Protein AF-A0A4U0ZA35-F1 (afdb_monomer_lite)

Organism: NCBI:txid2565549

Foldseek 3Di:
DDDDDDDDDDDDPPPPPPPPPPQDKDWCQVVLVVQHCVQVVQQVLLVPLQAPPKGKGWPTWIWTDPDPFKIKIKTKMKIKRWHWAQADDDPNHGDDHIDIDIDMKIKIWIWMAGLVQQKTATAAIDIPRCPPCSCVCVRVSHRDIDRRGPSNVRD

Secondary structure (DSSP, 8-state):
------------------------EEE-HHHHHHHSSHHHHHHHHHTTTS-TT-EEEEEEEEEEESSSSEEEEEEEEEEEEEEEEPPPEETTEE-S--EEEEEEEEEEEEEEEETTTTEEEEEEEEEES-TT-SSGGGGGGTT-EEE-TTGGGT-

Sequence (155 aa):
MKLTKYCQHSLLALTLLTISFSSFSKNITRQVIEQTTFDEKIAQACSGKCGNRGHSRITSVSINAIDERYHEVIVKAYAKYHEYKSPPRVFGQPIGGGVAIKYTVDLEAIGVLDTHTCMLNVRSVNISGDKYNLARDAKNEEGKNHHWENCQNFI

Structure (mmCIF, N/CA/C/O backbone):
data_AF-A0A4U0ZA35-F1
#
_entry.id   AF-A0A4U0ZA35-F1
#
loop_
_atom_site.group_PDB
_atom_site.id
_atom_site.type_symbol
_atom_site.label_atom_id
_atom_site.label_alt_id
_atom_site.label_comp_id
_atom_site.label_asym_id
_atom_site.label_entity_id
_atom_site.label_seq_id
_atom_site.pdbx_PDB_ins_code
_atom_site.Cartn_x
_atom_site.Cartn_y
_atom_site.Cartn_z
_atom_site.occupancy
_atom_site.B_iso_or_equiv
_atom_site.auth_seq_id
_atom_site.auth_comp_id
_atom_site.auth_asym_id
_atom_site.auth_atom_id
_atom_site.pdbx_PDB_model_num
ATOM 1 N N . MET A 1 1 ? -77.099 13.265 38.187 1.00 37.56 1 MET A N 1
ATOM 2 C CA . MET A 1 1 ? -76.486 11.925 38.083 1.00 37.56 1 MET A CA 1
ATOM 3 C C . MET A 1 1 ? -75.085 12.094 37.500 1.00 37.56 1 MET A C 1
ATOM 5 O O . MET A 1 1 ? -75.004 12.614 36.403 1.00 37.56 1 MET A O 1
ATOM 9 N N . LYS A 1 2 ? -74.050 11.722 38.279 1.00 37.28 2 LYS A N 1
ATOM 10 C CA . LYS A 1 2 ? -72.654 11.344 37.920 1.00 37.28 2 LYS A CA 1
ATOM 11 C C . LYS A 1 2 ? -71.851 12.298 36.997 1.00 37.28 2 LYS A C 1
ATOM 13 O O . LYS A 1 2 ? -72.166 12.418 35.829 1.00 37.28 2 LYS A O 1
ATOM 18 N N . LEU A 1 3 ? -70.892 13.083 37.506 1.00 39.31 3 LEU A N 1
ATOM 19 C CA . LEU A 1 3 ? -69.522 12.758 37.989 1.00 39.31 3 LEU A CA 1
ATOM 20 C C . LEU A 1 3 ? -68.421 13.069 36.941 1.00 39.31 3 LEU A C 1
ATOM 22 O O . LEU A 1 3 ? -68.406 12.471 35.872 1.00 39.31 3 LEU A O 1
ATOM 26 N N . THR A 1 4 ? 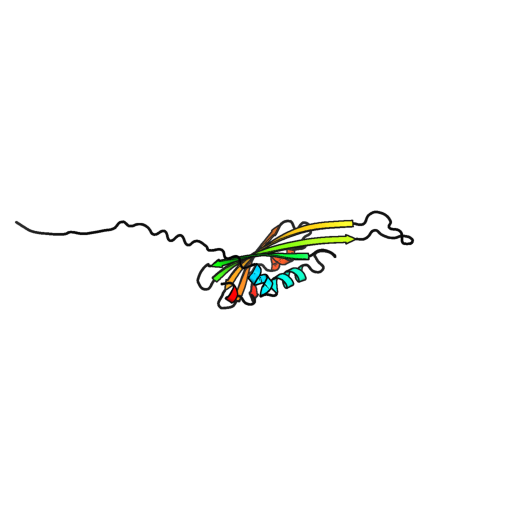-67.433 13.869 37.391 1.00 41.25 4 THR A N 1
ATOM 27 C CA . THR A 1 4 ? -65.964 13.795 37.125 1.00 41.25 4 THR A CA 1
ATOM 28 C C . THR A 1 4 ? -65.400 14.203 35.756 1.00 41.25 4 THR A C 1
ATOM 30 O O . THR A 1 4 ? -66.029 13.951 34.747 1.00 41.25 4 THR A O 1
ATOM 33 N N . LYS A 1 5 ? -64.169 14.720 35.587 1.00 42.09 5 LYS A N 1
ATOM 34 C CA . LYS A 1 5 ? -63.093 15.354 36.399 1.00 42.09 5 LYS A CA 1
ATOM 35 C C . LYS A 1 5 ? -61.869 15.435 35.442 1.00 42.09 5 LYS A C 1
ATOM 37 O O . LYS A 1 5 ? -61.572 14.402 34.860 1.00 42.09 5 LYS A O 1
ATOM 42 N N . TYR A 1 6 ? -61.107 16.546 35.455 1.00 47.22 6 TYR A N 1
ATOM 43 C CA . TYR A 1 6 ? -59.642 16.631 35.183 1.00 47.22 6 TYR A CA 1
ATOM 44 C C . TYR A 1 6 ? -59.209 16.318 33.724 1.00 47.22 6 TYR A C 1
ATOM 46 O O . TYR A 1 6 ? -59.932 15.665 32.997 1.00 47.22 6 TYR A O 1
ATOM 54 N N . CYS A 1 7 ? -58.085 16.748 33.147 1.00 40.59 7 CYS A N 1
ATOM 55 C CA . CYS A 1 7 ? -56.793 17.284 33.585 1.00 40.59 7 CYS A CA 1
ATOM 56 C C . CYS A 1 7 ? -56.217 18.011 32.339 1.00 40.59 7 CYS A C 1
ATOM 58 O O . CYS A 1 7 ? -56.352 17.503 31.232 1.00 40.59 7 CYS A O 1
ATOM 60 N N . GLN A 1 8 ? -55.761 19.263 32.397 1.00 46.62 8 GLN A N 1
ATOM 61 C CA . GLN A 1 8 ? -54.341 19.622 32.542 1.00 46.62 8 GLN A CA 1
ATOM 62 C C . GLN A 1 8 ? -53.326 18.684 31.856 1.00 46.62 8 GLN A C 1
ATOM 64 O O . GLN A 1 8 ? -53.251 17.509 32.199 1.00 46.62 8 GLN A O 1
ATOM 69 N N . HIS A 1 9 ? -52.445 19.313 31.058 1.00 38.12 9 HIS A N 1
ATOM 70 C CA . HIS A 1 9 ? -51.071 18.879 30.734 1.00 38.12 9 HIS A CA 1
ATOM 71 C C . HIS A 1 9 ? -50.989 17.766 29.677 1.00 38.12 9 HIS A C 1
ATOM 73 O O . HIS A 1 9 ? -51.836 16.896 29.612 1.00 38.12 9 HIS A O 1
ATOM 79 N N . SER A 1 10 ? -50.012 17.681 28.787 1.00 40.66 10 SER A N 1
ATOM 80 C CA . SER A 1 10 ? -48.773 18.406 28.532 1.00 40.66 10 SER A CA 1
ATOM 81 C C . SER A 1 10 ? -48.245 17.872 27.195 1.00 40.66 10 SER A C 1
ATOM 83 O O . SER A 1 10 ? -48.679 16.816 26.745 1.00 40.66 10 SER A O 1
ATOM 85 N N . LEU A 1 11 ? -47.304 18.607 26.602 1.00 47.62 11 LEU A N 1
ATOM 86 C CA . LEU A 1 11 ? -46.173 18.110 25.811 1.00 47.62 11 LEU A CA 1
ATOM 87 C C . LEU A 1 11 ? -46.324 16.742 25.124 1.00 47.62 11 LEU A C 1
ATOM 89 O O . LEU A 1 11 ? -46.289 15.714 25.787 1.00 47.62 11 LEU A O 1
ATOM 93 N N . LEU A 1 12 ? -46.201 16.729 23.798 1.00 45.91 12 LEU A N 1
ATOM 94 C CA . LEU A 1 12 ? -45.168 15.913 23.151 1.00 45.91 12 LEU A CA 1
ATOM 95 C C . LEU A 1 12 ? -44.984 16.406 21.716 1.00 45.91 12 LEU A C 1
ATOM 97 O O . LEU A 1 12 ? -45.453 15.825 20.742 1.00 45.91 12 LEU A O 1
ATOM 101 N N . ALA A 1 13 ? -44.268 17.528 21.611 1.00 47.00 13 ALA A N 1
ATOM 102 C CA . ALA A 1 13 ? -43.446 17.797 20.446 1.00 47.00 13 ALA A CA 1
ATOM 103 C C . ALA A 1 13 ? -42.413 16.664 20.370 1.00 47.00 13 ALA A C 1
ATOM 105 O O . ALA A 1 13 ? -41.365 16.710 21.008 1.00 47.00 13 ALA A O 1
ATOM 106 N N . LEU A 1 14 ? -42.759 15.599 19.649 1.00 47.53 14 LEU A N 1
ATOM 107 C CA . LEU A 1 14 ? -41.847 14.520 19.307 1.00 47.53 14 LEU A CA 1
ATOM 108 C C . LEU A 1 14 ? -40.946 15.028 18.174 1.00 47.53 14 LEU A C 1
ATOM 110 O O . LEU A 1 14 ? -41.058 14.617 17.023 1.00 47.53 14 LEU A O 1
ATOM 114 N N . THR A 1 15 ? -40.083 15.997 18.486 1.00 58.00 15 THR A N 1
ATOM 115 C CA . THR A 1 15 ? -38.924 16.293 17.649 1.00 58.00 15 THR A CA 1
ATOM 116 C C . THR A 1 15 ? -38.054 15.049 17.679 1.00 58.00 15 THR A C 1
ATOM 118 O O . THR A 1 15 ? -37.341 14.808 18.654 1.00 58.00 15 THR A O 1
ATOM 121 N N . LEU A 1 16 ? -38.168 14.233 16.628 1.00 49.00 16 LEU A N 1
ATOM 122 C CA . LEU A 1 16 ? -37.177 13.229 16.281 1.00 49.00 16 LEU A CA 1
ATOM 123 C C . LEU A 1 16 ? -35.817 13.934 16.256 1.00 49.00 16 LEU A C 1
ATOM 125 O O . LEU A 1 16 ? -35.481 14.632 15.302 1.00 49.00 16 LEU A O 1
ATOM 129 N N . LEU A 1 17 ? -35.044 13.759 17.325 1.00 51.06 17 LEU A N 1
ATOM 130 C CA . LEU A 1 17 ? -33.605 13.951 17.306 1.00 51.06 17 LEU A CA 1
ATOM 131 C C . LEU A 1 17 ? -33.053 12.871 16.378 1.00 51.06 17 LEU A C 1
ATOM 133 O O . LEU A 1 17 ? -32.699 11.776 16.807 1.00 51.06 17 LEU A O 1
ATOM 137 N N . THR A 1 18 ? -33.026 13.164 15.080 1.00 53.25 18 THR A N 1
ATOM 138 C CA . THR A 1 18 ? -32.161 12.458 14.145 1.00 53.25 18 THR A CA 1
ATOM 139 C C . THR A 1 18 ? -30.738 12.786 14.566 1.00 53.25 18 THR A C 1
ATOM 141 O O . THR A 1 18 ? -30.173 13.799 14.148 1.00 53.25 18 THR A O 1
ATOM 144 N N . ILE A 1 19 ? -30.183 11.962 15.458 1.00 55.38 19 ILE A N 1
ATOM 145 C CA . ILE A 1 19 ? -28.751 11.928 15.730 1.00 55.38 19 ILE A CA 1
ATOM 146 C C . ILE A 1 19 ? -28.127 11.519 14.401 1.00 55.38 19 ILE A C 1
ATOM 148 O O . ILE A 1 19 ? -28.077 10.346 14.040 1.00 55.38 19 ILE A O 1
ATOM 152 N N . SER A 1 20 ? -27.751 12.525 13.618 1.00 45.50 20 SER A N 1
ATOM 153 C CA . SER A 1 20 ? -26.879 12.336 12.477 1.00 45.50 20 SER A CA 1
ATOM 154 C C . SER A 1 20 ? -25.552 11.931 13.089 1.00 45.50 20 SER A C 1
ATOM 156 O O . SER A 1 20 ? -24.803 12.781 13.566 1.00 45.50 20 SER A O 1
ATOM 158 N N . PHE A 1 21 ? -25.308 10.625 13.176 1.00 50.94 21 PHE A N 1
ATOM 159 C CA . PHE A 1 21 ? -23.973 10.109 13.414 1.00 50.94 21 PHE A CA 1
ATOM 160 C C . PHE A 1 21 ? -23.157 10.522 12.199 1.00 50.94 21 PHE A C 1
ATOM 162 O O . PHE A 1 21 ? -23.130 9.843 11.175 1.00 50.94 21 PHE A O 1
ATOM 169 N N . SER A 1 22 ? -22.572 11.713 12.279 1.00 54.25 22 SER A N 1
ATOM 170 C CA . SER A 1 22 ? -21.527 12.147 11.377 1.00 54.25 22 SER A CA 1
ATOM 171 C C . SER A 1 22 ? -20.462 11.060 11.440 1.00 54.25 22 SER A C 1
ATOM 173 O O . SER A 1 22 ? -19.799 10.910 12.465 1.00 54.25 22 SER A O 1
ATOM 175 N N . SER A 1 23 ? -20.347 10.249 10.389 1.00 59.66 23 SER A N 1
ATOM 176 C CA . SER A 1 23 ? -19.216 9.341 10.235 1.00 59.66 23 SER A CA 1
ATOM 177 C C . SER A 1 23 ? -17.979 10.228 10.113 1.00 59.66 23 SER A C 1
ATOM 179 O O . SER A 1 23 ? -17.710 10.820 9.065 1.00 59.66 23 SER A O 1
ATOM 181 N N . PHE A 1 24 ? -17.309 10.458 11.241 1.00 74.19 24 PHE A N 1
ATOM 182 C CA . PHE A 1 24 ? -16.115 11.282 11.293 1.00 74.19 24 PHE A CA 1
ATOM 183 C C . PHE A 1 24 ? -14.962 10.460 10.728 1.00 74.19 24 PHE A C 1
ATOM 185 O O . PHE A 1 24 ? -14.365 9.640 11.420 1.00 74.19 24 PHE A O 1
ATOM 192 N N . SER A 1 25 ? -14.661 10.698 9.454 1.00 86.19 25 SER A N 1
ATOM 193 C CA . SER A 1 25 ? -13.451 10.188 8.818 1.00 86.19 25 SER A CA 1
ATOM 194 C C . SER A 1 25 ? -12.241 10.987 9.281 1.00 86.19 25 SER A C 1
ATOM 196 O O . SER A 1 25 ? -12.064 12.146 8.896 1.00 86.19 25 SER A O 1
ATOM 198 N N . LYS A 1 26 ? -11.372 10.360 10.072 1.00 93.44 26 LYS A N 1
ATOM 199 C CA . LYS A 1 26 ? -10.116 10.945 10.552 1.00 93.44 26 LYS A CA 1
ATOM 200 C C . LYS A 1 26 ? -8.986 10.582 9.593 1.00 93.44 26 LYS A C 1
ATOM 202 O O . LYS A 1 26 ? -8.726 9.411 9.333 1.00 93.44 26 LYS A O 1
ATOM 207 N N . ASN A 1 27 ? -8.292 11.584 9.057 1.00 95.75 27 ASN A N 1
ATOM 208 C CA . ASN A 1 27 ? -7.091 11.362 8.252 1.00 95.75 27 ASN A CA 1
ATOM 209 C C . ASN A 1 27 ? -5.884 11.150 9.178 1.00 95.75 27 ASN A C 1
ATOM 211 O O . ASN A 1 27 ? -5.487 12.065 9.897 1.00 95.75 27 ASN A O 1
ATOM 215 N N . ILE A 1 28 ? -5.293 9.958 9.121 1.00 95.00 28 ILE A N 1
ATOM 216 C CA . ILE A 1 28 ? -4.158 9.536 9.957 1.00 95.00 28 ILE A CA 1
ATOM 217 C C . ILE A 1 28 ? -2.880 9.318 9.137 1.00 95.00 28 ILE A C 1
ATOM 219 O O . ILE A 1 28 ? -1.893 8.802 9.650 1.00 95.00 28 ILE A O 1
ATOM 223 N N . THR A 1 29 ? -2.863 9.732 7.866 1.00 96.06 29 THR A N 1
ATOM 224 C CA . THR A 1 29 ? -1.763 9.471 6.915 1.00 96.06 29 THR A CA 1
ATOM 225 C C . THR A 1 29 ? -0.395 9.813 7.496 1.00 96.06 29 THR A C 1
ATOM 227 O O . THR A 1 29 ? 0.525 9.003 7.452 1.00 96.06 29 THR A O 1
ATOM 230 N N . ARG A 1 30 ? -0.266 11.013 8.075 1.00 95.12 30 ARG A N 1
ATOM 231 C CA . ARG A 1 30 ? 0.997 11.481 8.651 1.00 95.12 30 ARG A CA 1
ATOM 232 C C . ARG A 1 30 ? 1.430 10.626 9.840 1.00 95.12 30 ARG A C 1
ATOM 234 O O . ARG A 1 30 ? 2.590 10.249 9.912 1.00 95.12 30 ARG A O 1
ATOM 241 N N . GLN A 1 31 ? 0.493 10.291 10.726 1.00 94.69 31 GLN A N 1
ATOM 242 C CA . GLN A 1 31 ? 0.763 9.466 11.902 1.00 94.69 31 GLN A CA 1
ATOM 243 C C . GLN A 1 31 ? 1.213 8.063 11.487 1.00 94.69 31 GLN A C 1
ATOM 245 O O . GLN A 1 31 ? 2.188 7.558 12.025 1.00 94.69 31 GLN A O 1
ATOM 250 N N . VAL A 1 32 ? 0.567 7.466 10.483 1.00 94.25 32 VAL A N 1
ATOM 251 C CA . VAL A 1 32 ? 0.960 6.151 9.960 1.00 94.25 32 VAL A CA 1
ATOM 252 C C . VAL A 1 32 ? 2.362 6.194 9.350 1.00 94.25 32 VAL A C 1
ATOM 254 O O . VAL A 1 32 ? 3.164 5.313 9.638 1.00 94.25 32 VAL A O 1
ATOM 257 N N . ILE A 1 33 ? 2.693 7.221 8.560 1.00 93.88 33 ILE A N 1
ATOM 258 C CA . ILE A 1 33 ? 4.029 7.360 7.954 1.00 93.88 33 ILE A CA 1
ATOM 259 C C . ILE A 1 33 ? 5.114 7.591 9.017 1.00 93.88 33 ILE A C 1
ATOM 261 O O . ILE A 1 33 ? 6.202 7.044 8.904 1.00 93.88 33 ILE A O 1
ATOM 265 N N . GLU A 1 34 ? 4.843 8.412 10.034 1.00 94.00 34 GLU A N 1
ATOM 266 C CA . GLU A 1 34 ? 5.844 8.784 11.044 1.00 94.00 34 GLU A CA 1
ATOM 267 C C . GLU A 1 34 ? 5.995 7.742 12.162 1.00 94.00 34 GLU A C 1
ATOM 269 O O . GLU A 1 34 ? 7.045 7.678 12.795 1.00 94.00 34 GLU A O 1
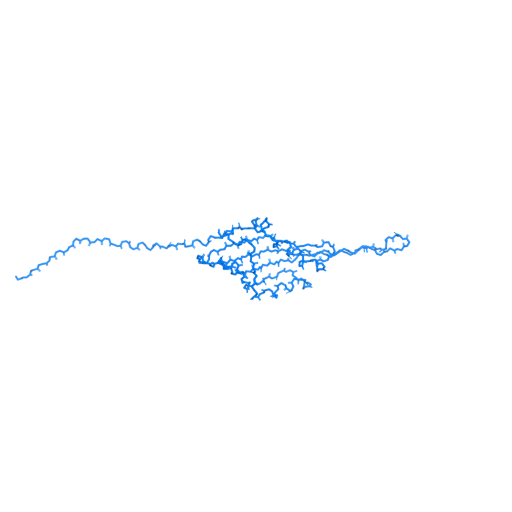ATOM 274 N N . GLN A 1 35 ? 4.955 6.950 12.437 1.00 93.81 35 GLN A N 1
ATOM 275 C CA . GLN A 1 35 ? 4.898 6.072 13.611 1.00 93.81 35 GLN A CA 1
ATOM 276 C C . GLN A 1 35 ? 4.826 4.584 13.261 1.00 93.81 35 GLN A C 1
ATOM 278 O O . GLN A 1 35 ? 4.695 3.769 14.168 1.00 93.81 35 GLN A O 1
ATOM 283 N N . THR A 1 36 ? 4.885 4.194 11.987 1.00 92.31 36 THR A N 1
ATOM 284 C CA . THR A 1 36 ? 4.858 2.777 11.586 1.00 92.31 36 THR A CA 1
ATOM 285 C C . THR A 1 36 ? 5.835 2.502 10.453 1.00 92.31 36 THR A C 1
ATOM 287 O O . THR A 1 36 ? 6.229 3.404 9.719 1.00 92.31 36 THR A O 1
ATOM 290 N N . THR A 1 37 ? 6.153 1.228 10.244 1.00 92.00 37 THR A N 1
ATOM 291 C CA . THR A 1 37 ? 6.942 0.757 9.092 1.00 92.00 37 THR A CA 1
ATOM 292 C C . THR A 1 37 ? 6.103 0.563 7.821 1.00 92.00 37 THR A C 1
ATOM 294 O O . THR A 1 37 ? 6.558 -0.037 6.846 1.00 92.00 37 THR A O 1
ATOM 297 N N . PHE A 1 38 ? 4.845 1.012 7.800 1.00 89.69 38 PHE A N 1
ATOM 298 C CA . PHE A 1 38 ? 3.904 0.641 6.743 1.00 89.69 38 PHE A CA 1
ATOM 299 C C . PHE A 1 38 ? 4.260 1.236 5.368 1.00 89.69 38 PHE A C 1
ATOM 301 O O . PHE A 1 38 ? 4.184 0.525 4.364 1.00 89.69 38 PHE A O 1
ATOM 308 N N . ASP A 1 39 ? 4.724 2.492 5.309 1.00 89.25 39 ASP A N 1
ATOM 309 C CA . ASP A 1 39 ? 5.185 3.114 4.050 1.00 89.25 39 ASP A CA 1
ATOM 310 C C . ASP A 1 39 ? 6.437 2.401 3.505 1.00 89.25 39 ASP A C 1
ATOM 312 O O . ASP A 1 39 ? 6.544 2.133 2.308 1.00 89.25 39 ASP A O 1
ATOM 316 N N . GLU A 1 40 ? 7.344 1.989 4.397 1.00 90.19 40 GLU A N 1
ATOM 317 C CA . GLU A 1 40 ? 8.549 1.229 4.047 1.00 90.19 40 GLU A CA 1
ATOM 318 C C . GLU A 1 40 ? 8.208 -0.169 3.522 1.00 90.19 40 GLU A C 1
ATOM 320 O O . GLU A 1 40 ? 8.762 -0.601 2.511 1.00 90.19 40 GLU A O 1
ATOM 325 N N . LYS A 1 41 ? 7.261 -0.872 4.156 1.00 89.94 41 LYS A N 1
ATOM 326 C CA . LYS A 1 41 ? 6.767 -2.181 3.694 1.00 89.94 41 LYS A CA 1
ATOM 327 C C . LYS A 1 41 ? 6.134 -2.083 2.304 1.00 89.94 41 LYS A C 1
ATOM 329 O O . LYS A 1 41 ? 6.382 -2.943 1.457 1.00 89.94 41 LYS A O 1
ATOM 334 N N . ILE A 1 42 ? 5.378 -1.016 2.035 1.00 89.12 42 ILE A N 1
ATOM 335 C CA . ILE A 1 42 ? 4.827 -0.740 0.699 1.00 89.12 42 ILE A CA 1
ATOM 336 C C . ILE A 1 42 ? 5.950 -0.489 -0.314 1.00 89.12 42 ILE A C 1
ATOM 338 O O . ILE A 1 42 ? 5.904 -1.052 -1.413 1.00 89.12 42 ILE A O 1
ATOM 342 N N . ALA A 1 43 ? 6.970 0.297 0.046 1.00 88.75 43 ALA A N 1
ATOM 343 C CA . ALA A 1 43 ? 8.148 0.535 -0.792 1.00 88.75 43 ALA A CA 1
ATOM 344 C C . ALA A 1 43 ? 8.912 -0.766 -1.105 1.00 88.75 43 ALA A C 1
ATOM 346 O O . ALA A 1 43 ? 9.281 -1.017 -2.255 1.00 88.75 43 ALA A O 1
ATOM 347 N N . GLN A 1 44 ? 9.093 -1.634 -0.109 1.00 87.44 44 GLN A N 1
ATOM 348 C CA . GLN A 1 44 ? 9.760 -2.929 -0.260 1.00 87.44 44 GLN A CA 1
ATOM 349 C C . GLN A 1 44 ? 8.986 -3.885 -1.172 1.00 87.44 44 GLN A C 1
ATOM 351 O O . GLN A 1 44 ? 9.600 -4.533 -2.018 1.00 87.44 44 GLN A O 1
ATOM 356 N N . ALA A 1 45 ? 7.654 -3.934 -1.074 1.00 83.94 45 ALA A N 1
ATOM 357 C CA . ALA A 1 45 ? 6.817 -4.772 -1.940 1.00 83.94 45 ALA A CA 1
ATOM 358 C C . ALA A 1 45 ? 6.924 -4.401 -3.435 1.00 83.94 45 ALA A C 1
ATOM 360 O O . ALA A 1 45 ? 6.683 -5.230 -4.313 1.00 83.94 45 ALA A O 1
ATOM 361 N N . CYS A 1 46 ? 7.309 -3.156 -3.721 1.00 83.44 46 CYS A N 1
ATOM 362 C CA . CYS A 1 46 ? 7.541 -2.622 -5.061 1.00 83.44 46 CYS A CA 1
ATOM 363 C C . CYS A 1 46 ? 8.979 -2.868 -5.561 1.00 83.44 46 CYS A C 1
ATOM 365 O O . CYS A 1 46 ? 9.227 -2.830 -6.771 1.00 83.44 46 CYS A O 1
ATOM 367 N N . SER A 1 47 ? 9.924 -3.185 -4.667 1.00 77.25 47 SER A N 1
ATOM 368 C CA . SER A 1 47 ? 11.316 -3.481 -5.022 1.00 77.25 47 SER A CA 1
ATOM 369 C C . SER A 1 47 ? 11.400 -4.660 -5.998 1.00 77.25 47 SER A C 1
ATOM 371 O O . SER A 1 47 ? 10.821 -5.722 -5.780 1.00 77.25 47 SER A O 1
ATOM 373 N N . GLY A 1 48 ? 12.075 -4.459 -7.133 1.00 75.06 48 GLY A N 1
ATOM 374 C CA . GLY A 1 48 ? 12.206 -5.452 -8.208 1.00 75.06 48 GLY A CA 1
ATOM 375 C C . GLY A 1 48 ? 10.986 -5.593 -9.131 1.00 75.06 48 GLY A C 1
ATOM 376 O O . GLY A 1 48 ? 11.156 -5.955 -10.293 1.00 75.06 48 GLY A O 1
ATOM 377 N N . LYS A 1 49 ? 9.775 -5.248 -8.677 1.00 82.56 49 LYS A N 1
ATOM 378 C CA . LYS A 1 49 ? 8.547 -5.285 -9.499 1.00 82.56 49 LYS A CA 1
ATOM 379 C C . LYS A 1 49 ? 8.274 -3.968 -10.220 1.00 82.56 49 LYS A C 1
ATOM 381 O O . LYS A 1 49 ? 7.764 -3.966 -11.334 1.00 82.56 49 LYS A O 1
ATOM 386 N N . CYS A 1 50 ? 8.668 -2.846 -9.627 1.00 87.44 50 CYS A N 1
ATOM 387 C CA . CYS A 1 50 ? 8.419 -1.512 -10.167 1.00 87.44 50 CYS A CA 1
ATOM 388 C C . CYS A 1 50 ? 9.467 -1.029 -11.192 1.00 87.44 50 CYS A C 1
ATOM 390 O O . CYS A 1 50 ? 9.453 0.130 -11.602 1.00 87.44 50 CYS A O 1
ATOM 392 N N . GLY A 1 51 ? 10.360 -1.909 -11.646 1.00 86.81 51 GLY A N 1
ATOM 393 C CA . GLY A 1 51 ? 11.478 -1.539 -12.515 1.00 86.81 51 GLY A CA 1
ATOM 394 C C . GLY A 1 51 ? 12.604 -0.838 -11.752 1.00 86.81 51 GLY A C 1
ATOM 395 O O . GLY A 1 51 ? 12.503 -0.558 -10.557 1.00 86.81 51 GLY A O 1
ATOM 396 N N . ASN A 1 52 ? 13.708 -0.568 -12.444 1.00 87.75 52 ASN A N 1
ATOM 397 C CA . ASN A 1 52 ? 14.946 -0.083 -11.817 1.00 87.75 52 ASN A CA 1
ATOM 398 C C . ASN A 1 52 ? 14.914 1.364 -11.290 1.00 87.75 52 ASN A C 1
ATOM 400 O O . ASN A 1 52 ? 15.845 1.791 -10.607 1.00 87.75 52 ASN A O 1
ATOM 404 N N . ARG A 1 53 ? 13.881 2.138 -11.624 1.00 89.75 53 ARG A N 1
ATOM 405 C CA . ARG A 1 53 ? 13.681 3.525 -11.172 1.00 89.75 53 ARG A CA 1
ATOM 406 C C . ARG A 1 53 ? 12.272 3.767 -10.633 1.00 89.75 53 ARG A C 1
ATOM 408 O O . ARG A 1 53 ? 11.863 4.924 -10.512 1.00 89.75 53 ARG A O 1
ATOM 415 N N . GLY A 1 54 ? 11.509 2.701 -10.415 1.00 90.31 54 GLY A N 1
ATOM 416 C CA . GLY A 1 54 ? 10.173 2.785 -9.848 1.00 90.31 54 GLY A CA 1
ATOM 417 C C . GLY A 1 54 ? 10.188 2.870 -8.331 1.00 90.31 54 GLY A C 1
ATOM 418 O O . GLY A 1 54 ? 11.209 2.645 -7.684 1.00 90.31 54 GLY A O 1
ATOM 419 N N . HIS A 1 55 ? 9.030 3.198 -7.772 1.00 92.25 55 HIS A N 1
ATOM 420 C CA . HIS A 1 55 ? 8.816 3.306 -6.332 1.00 92.25 55 HIS A CA 1
ATOM 421 C C . HIS A 1 55 ? 7.324 3.272 -6.013 1.00 92.25 55 HIS A C 1
ATOM 423 O O . HIS A 1 55 ? 6.489 3.542 -6.876 1.00 92.25 55 HIS A O 1
ATOM 429 N N . SER A 1 56 ? 6.978 2.996 -4.765 1.00 92.69 56 SER A N 1
ATOM 430 C CA . SER A 1 56 ? 5.606 3.058 -4.260 1.00 92.69 56 SER A CA 1
ATOM 431 C C . SER A 1 56 ? 5.546 3.919 -3.008 1.00 92.69 56 SER A C 1
ATOM 433 O O . SER A 1 56 ? 6.575 4.210 -2.395 1.00 92.69 56 SER A O 1
ATOM 435 N N . ARG A 1 57 ? 4.343 4.389 -2.675 1.00 94.12 57 ARG A N 1
ATOM 436 C CA . ARG A 1 57 ? 4.112 5.193 -1.475 1.00 94.12 57 ARG A CA 1
ATOM 437 C C . ARG A 1 57 ? 2.648 5.193 -1.069 1.00 94.12 57 ARG A C 1
ATOM 439 O O . ARG A 1 57 ? 1.772 5.181 -1.936 1.00 94.12 57 ARG A O 1
ATOM 446 N N . ILE A 1 58 ? 2.398 5.318 0.228 1.00 95.62 58 ILE A N 1
ATOM 447 C CA . ILE A 1 58 ? 1.091 5.690 0.768 1.00 95.62 58 ILE A CA 1
ATOM 448 C C . ILE A 1 58 ? 0.735 7.114 0.323 1.00 95.62 58 ILE A C 1
ATOM 450 O O . ILE A 1 58 ? 1.549 8.038 0.395 1.00 95.62 58 ILE A O 1
ATOM 454 N N . THR A 1 59 ? -0.502 7.306 -0.127 1.00 96.31 59 THR A N 1
ATOM 455 C CA . THR A 1 59 ? -1.069 8.625 -0.440 1.00 96.31 59 THR A CA 1
ATOM 456 C C . THR A 1 59 ? -2.035 9.095 0.627 1.00 96.31 59 THR A C 1
ATOM 458 O O . THR A 1 59 ? -2.032 10.277 0.969 1.00 96.31 59 THR A O 1
ATOM 461 N N . SER A 1 60 ? -2.843 8.188 1.171 1.00 97.38 60 SER A N 1
ATOM 462 C CA . SER A 1 60 ? -3.756 8.512 2.257 1.00 97.38 60 SER A CA 1
ATOM 463 C C . SER A 1 60 ? -4.036 7.309 3.135 1.00 97.38 60 SER A C 1
ATOM 465 O O . SER A 1 60 ? -4.190 6.199 2.635 1.00 97.38 60 SER A O 1
ATOM 467 N N . VAL A 1 61 ? -4.205 7.554 4.426 1.00 97.31 61 VAL A N 1
ATOM 468 C CA . VAL A 1 61 ? -4.844 6.622 5.349 1.00 97.31 61 VAL A CA 1
ATOM 469 C C . VAL A 1 61 ? -5.932 7.370 6.101 1.00 97.31 61 VAL A C 1
ATOM 471 O O . VAL A 1 61 ? -5.667 8.414 6.705 1.00 97.31 61 VAL A O 1
ATOM 474 N N . SER A 1 62 ? -7.150 6.846 6.056 1.00 96.88 62 SER A N 1
ATOM 475 C CA . SER A 1 62 ? -8.274 7.343 6.842 1.00 96.88 62 SER A CA 1
ATOM 476 C C . SER A 1 62 ? -8.861 6.241 7.701 1.00 96.88 62 SER A C 1
ATOM 478 O O . SER A 1 62 ? -8.862 5.076 7.307 1.00 96.88 62 SER A O 1
ATOM 480 N N . ILE A 1 63 ? -9.369 6.633 8.861 1.00 95.69 63 ILE A N 1
ATOM 481 C CA . ILE A 1 63 ? -10.018 5.749 9.814 1.00 95.69 63 ILE A CA 1
ATOM 482 C C . ILE A 1 63 ? -11.404 6.292 10.162 1.00 95.69 63 ILE A C 1
ATOM 484 O O . ILE A 1 63 ? -11.560 7.487 10.426 1.00 95.69 63 ILE A O 1
ATOM 488 N N . ASN A 1 64 ? -12.399 5.410 10.135 1.00 94.94 64 ASN A N 1
ATOM 489 C CA . ASN A 1 64 ? -13.793 5.703 10.445 1.00 94.94 64 ASN A CA 1
ATOM 490 C C . ASN A 1 64 ? -14.222 4.810 11.609 1.00 94.94 64 ASN A C 1
ATOM 492 O O . ASN A 1 64 ? -14.066 3.590 11.537 1.00 94.94 64 ASN A O 1
ATOM 496 N N . ALA A 1 65 ? -14.779 5.390 12.670 1.00 93.50 65 ALA A N 1
ATOM 497 C CA . ALA A 1 65 ? -15.348 4.594 13.753 1.00 93.50 65 ALA A CA 1
ATOM 498 C C . ALA A 1 65 ? -16.597 3.847 13.260 1.00 93.50 65 ALA A C 1
ATOM 500 O O . ALA A 1 65 ? -17.500 4.455 12.681 1.00 93.50 65 ALA A O 1
ATOM 501 N N . ILE A 1 66 ? -16.633 2.534 13.497 1.00 93.81 66 ILE A N 1
ATOM 502 C CA . ILE A 1 66 ? -17.844 1.715 13.357 1.00 93.81 66 ILE A CA 1
ATOM 503 C C . ILE A 1 66 ? -18.516 1.638 14.730 1.00 93.81 66 ILE A C 1
ATOM 505 O O . ILE A 1 66 ? -19.701 1.939 14.859 1.00 93.81 66 ILE A O 1
ATOM 509 N N . ASP A 1 67 ? -17.731 1.286 15.751 1.00 91.94 67 ASP A N 1
ATOM 510 C 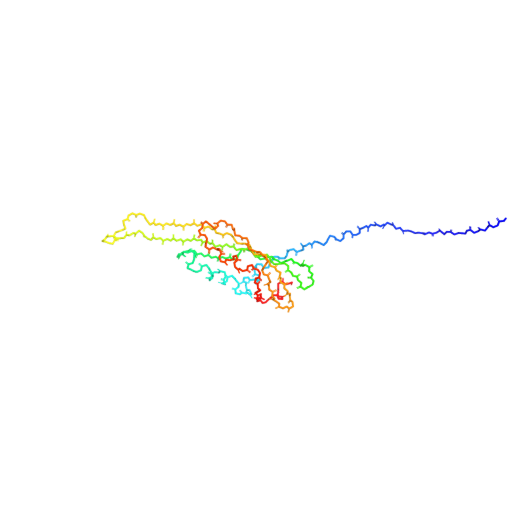CA . ASP A 1 67 ? -18.084 1.331 17.169 1.00 91.94 67 ASP A CA 1
ATOM 511 C C . ASP A 1 67 ? -16.830 1.603 18.030 1.00 91.94 67 ASP A C 1
ATOM 513 O O . ASP A 1 67 ? -15.785 1.996 17.513 1.00 91.94 67 ASP A O 1
ATOM 517 N N . GLU A 1 68 ? -16.927 1.426 19.351 1.00 89.75 68 GLU A N 1
ATOM 518 C CA . GLU A 1 68 ? -15.821 1.664 20.292 1.00 89.75 68 GLU A CA 1
ATOM 519 C C . GLU A 1 68 ? -14.588 0.777 20.033 1.00 89.75 68 GLU A C 1
ATOM 521 O O . GLU A 1 68 ? -13.455 1.178 20.306 1.00 89.75 68 GLU A O 1
ATOM 526 N N . ARG A 1 69 ? -14.789 -0.431 19.498 1.00 93.62 69 ARG A N 1
ATOM 527 C CA . ARG A 1 69 ? -13.738 -1.431 19.279 1.00 93.62 69 ARG A CA 1
ATOM 528 C C . ARG A 1 69 ? -13.300 -1.504 17.823 1.00 93.62 69 ARG A C 1
ATOM 530 O O . ARG A 1 69 ? -12.122 -1.725 17.549 1.00 93.62 69 ARG A O 1
ATOM 537 N N . TYR A 1 70 ? -14.224 -1.363 16.884 1.00 95.94 70 TYR A N 1
ATOM 538 C CA . TYR A 1 70 ? -13.969 -1.604 15.472 1.00 95.94 70 TYR A CA 1
ATOM 539 C C . TYR A 1 70 ? -13.963 -0.314 14.670 1.00 95.94 70 TYR A C 1
ATOM 541 O O . TYR A 1 70 ? -14.863 0.521 14.763 1.00 95.94 70 TYR A O 1
ATOM 549 N N . HIS A 1 71 ? -12.942 -0.188 13.832 1.00 95.94 71 HIS A N 1
ATOM 550 C CA . HIS A 1 71 ? -12.759 0.958 12.959 1.00 95.94 71 HIS A CA 1
ATOM 551 C C . HIS A 1 71 ? -12.525 0.486 11.532 1.00 95.94 71 HIS A C 1
ATOM 553 O O . HIS A 1 71 ? -11.728 -0.417 11.290 1.00 95.94 71 HIS A O 1
ATOM 559 N N . GLU A 1 72 ? -13.201 1.095 10.569 1.00 97.19 72 GLU A N 1
ATOM 560 C CA . GLU A 1 72 ? -12.868 0.908 9.164 1.00 97.19 72 GLU A CA 1
ATOM 561 C C . GLU A 1 72 ? -11.612 1.714 8.846 1.00 97.19 72 GLU A C 1
ATOM 563 O O . GLU A 1 72 ? -11.514 2.889 9.197 1.00 97.19 72 GLU A O 1
ATOM 568 N N . VAL A 1 73 ? -10.656 1.091 8.165 1.00 97.12 73 VAL A N 1
ATOM 569 C CA . VAL A 1 73 ? -9.437 1.747 7.706 1.00 97.12 73 VAL A CA 1
ATOM 570 C C . VAL A 1 73 ? -9.364 1.670 6.193 1.00 97.12 73 VAL A C 1
ATOM 572 O O . VAL A 1 73 ? -9.431 0.586 5.616 1.00 97.12 73 VAL A O 1
ATOM 575 N N . ILE A 1 74 ? -9.189 2.825 5.559 1.00 97.69 74 ILE A N 1
ATOM 576 C CA . ILE A 1 74 ? -9.021 2.953 4.115 1.00 97.69 74 ILE A CA 1
ATOM 577 C C . ILE A 1 74 ? -7.602 3.446 3.859 1.00 97.69 74 ILE A C 1
ATOM 579 O O . ILE A 1 74 ? -7.229 4.556 4.241 1.00 97.69 74 ILE A O 1
ATOM 583 N N . VAL A 1 75 ? -6.808 2.615 3.197 1.00 97.38 75 VAL A N 1
ATOM 584 C CA . VAL A 1 75 ? -5.440 2.914 2.781 1.00 97.38 75 VAL A CA 1
ATOM 585 C C . VAL A 1 75 ? -5.438 3.116 1.279 1.00 97.38 75 VAL A C 1
ATOM 587 O O . VAL A 1 75 ? -5.864 2.238 0.539 1.00 97.38 75 VAL A O 1
ATOM 590 N N . LYS A 1 76 ? -4.889 4.234 0.817 1.00 97.44 76 LYS A N 1
ATOM 591 C CA . LYS A 1 76 ? -4.577 4.458 -0.592 1.00 97.44 76 LYS A CA 1
ATOM 592 C C . LYS A 1 76 ? -3.076 4.579 -0.770 1.00 97.44 76 LYS A C 1
ATOM 594 O O . LYS A 1 76 ? -2.388 5.204 0.040 1.00 97.44 76 LYS A O 1
ATOM 599 N N . ALA A 1 77 ? -2.579 3.987 -1.840 1.00 96.12 77 ALA A N 1
ATOM 600 C CA . ALA A 1 77 ? -1.182 4.020 -2.225 1.00 96.12 77 ALA A CA 1
ATOM 601 C C . ALA A 1 77 ? -1.066 4.062 -3.749 1.00 96.12 77 ALA A C 1
ATOM 603 O O . ALA A 1 77 ? -2.019 3.766 -4.468 1.00 96.12 77 ALA A O 1
ATOM 604 N N . TYR A 1 78 ? 0.117 4.402 -4.245 1.00 94.00 78 TYR A N 1
ATOM 605 C CA . TYR A 1 78 ? 0.457 4.192 -5.647 1.00 94.00 78 TYR A CA 1
ATOM 606 C C . TYR A 1 78 ? 1.740 3.378 -5.768 1.00 94.00 78 TYR A C 1
ATOM 608 O O . TYR A 1 78 ? 2.613 3.435 -4.900 1.00 94.00 78 TYR A O 1
ATOM 616 N N . ALA A 1 79 ? 1.885 2.690 -6.894 1.00 92.50 79 ALA A N 1
ATOM 617 C CA . ALA A 1 79 ? 3.133 2.117 -7.367 1.00 92.50 79 ALA A CA 1
ATOM 618 C C . ALA A 1 79 ? 3.457 2.702 -8.746 1.00 92.50 79 ALA A C 1
ATOM 620 O O . ALA A 1 79 ? 2.711 2.537 -9.709 1.00 92.50 79 ALA A O 1
ATOM 621 N N . LYS A 1 80 ? 4.573 3.421 -8.849 1.00 91.94 80 LYS A N 1
ATOM 622 C CA . LYS A 1 80 ? 5.113 3.924 -10.111 1.00 91.94 80 LYS A CA 1
ATOM 623 C C . LYS A 1 80 ? 6.076 2.898 -10.666 1.00 91.94 80 LYS A C 1
ATOM 625 O O . LYS A 1 80 ? 7.147 2.687 -10.101 1.00 91.94 80 LYS A O 1
ATOM 630 N N . TYR A 1 81 ? 5.719 2.314 -11.802 1.00 90.56 81 TYR A N 1
ATOM 631 C CA . TYR A 1 81 ? 6.670 1.561 -12.595 1.00 90.56 81 TYR A CA 1
ATOM 632 C C . TYR A 1 81 ? 7.516 2.512 -13.425 1.00 90.56 81 TYR A C 1
ATOM 634 O O . TYR A 1 81 ? 6.994 3.371 -14.146 1.00 90.56 81 TYR A O 1
ATOM 642 N N . HIS A 1 82 ? 8.825 2.329 -13.361 1.00 90.81 82 HIS A N 1
ATOM 643 C CA . HIS A 1 82 ? 9.753 3.025 -14.225 1.00 90.81 82 HIS A CA 1
ATOM 644 C C . HIS A 1 82 ? 10.944 2.123 -14.514 1.00 90.81 82 HIS A C 1
ATOM 646 O O . HIS A 1 82 ? 11.813 1.914 -13.670 1.00 90.81 82 HIS A O 1
ATOM 652 N N . GLU A 1 83 ? 10.978 1.622 -15.742 1.00 89.44 83 GLU A N 1
ATOM 653 C CA . GLU A 1 83 ? 12.094 0.847 -16.263 1.00 89.44 83 GLU A CA 1
ATOM 654 C C . GLU A 1 83 ? 12.831 1.684 -17.296 1.00 89.44 83 GLU A C 1
ATOM 656 O O . GLU A 1 83 ? 12.236 2.180 -18.259 1.00 89.44 83 GLU A O 1
ATOM 661 N N . TYR A 1 84 ? 14.133 1.835 -17.086 1.00 89.31 84 TYR A N 1
ATOM 662 C CA . TYR A 1 84 ? 15.025 2.496 -18.021 1.00 89.31 84 TYR A CA 1
ATOM 663 C C . TYR A 1 84 ? 16.120 1.537 -18.476 1.00 89.31 84 TYR A C 1
ATOM 665 O O . TYR A 1 84 ? 16.936 1.085 -17.671 1.00 89.31 84 TYR A O 1
ATOM 673 N N . LYS A 1 85 ? 16.178 1.284 -19.784 1.00 89.62 85 LYS A N 1
ATOM 674 C CA . LYS A 1 85 ? 17.252 0.528 -20.428 1.00 89.62 85 LYS A CA 1
ATOM 675 C C . LYS A 1 85 ? 18.094 1.477 -21.265 1.00 89.62 85 LYS A C 1
ATOM 677 O O . LYS A 1 85 ? 17.599 2.071 -22.223 1.00 89.62 85 LYS A O 1
ATOM 682 N N . SER A 1 86 ? 19.363 1.618 -20.887 1.00 88.44 86 SER A N 1
ATOM 683 C CA . SER A 1 86 ? 20.341 2.379 -21.664 1.00 88.44 86 SER A CA 1
ATOM 684 C C . SER A 1 86 ? 20.449 1.822 -23.087 1.00 88.44 86 SER A C 1
ATOM 686 O O . SER A 1 86 ? 20.316 0.608 -23.266 1.00 88.44 86 SER A O 1
ATOM 688 N N . PRO A 1 87 ? 20.716 2.673 -24.093 1.00 90.56 87 PRO A N 1
ATOM 689 C CA . PRO A 1 87 ? 20.960 2.193 -25.445 1.00 90.56 87 PRO A CA 1
ATOM 690 C C . PRO A 1 87 ? 22.165 1.237 -25.460 1.00 90.56 87 PRO A C 1
ATOM 692 O O . PRO A 1 87 ? 23.129 1.463 -24.710 1.00 90.56 87 PRO A O 1
ATOM 695 N N . PRO A 1 88 ? 22.136 0.179 -26.292 1.00 87.81 88 PRO A N 1
ATOM 696 C CA . PRO A 1 88 ? 23.293 -0.684 -26.492 1.00 87.81 88 PRO A CA 1
ATOM 697 C C . PRO A 1 88 ? 24.478 0.147 -26.985 1.00 87.81 88 PRO A C 1
ATOM 699 O O . PRO A 1 88 ? 24.299 1.175 -27.636 1.00 87.81 88 PRO A O 1
ATOM 702 N N . ARG A 1 89 ? 25.700 -0.278 -26.662 1.00 93.19 89 ARG A N 1
ATOM 703 C CA . ARG A 1 89 ? 26.918 0.440 -27.053 1.00 93.19 89 ARG A CA 1
ATOM 704 C C . ARG A 1 89 ? 27.789 -0.416 -27.961 1.00 93.19 89 ARG A C 1
ATOM 706 O O . ARG A 1 89 ? 27.985 -1.593 -27.677 1.00 93.19 89 ARG A O 1
ATOM 713 N N . VAL A 1 90 ? 28.362 0.195 -28.994 1.00 90.44 90 VAL A N 1
ATOM 714 C CA . VAL A 1 90 ? 29.386 -0.400 -29.867 1.00 90.44 90 VAL A CA 1
ATOM 715 C C . VAL A 1 90 ? 30.559 0.571 -29.934 1.00 90.44 90 VAL A C 1
ATOM 717 O O . VAL A 1 90 ? 30.366 1.762 -30.159 1.00 90.44 90 VAL A O 1
ATOM 720 N N . PHE A 1 91 ? 31.766 0.083 -29.635 1.00 93.06 91 PHE A N 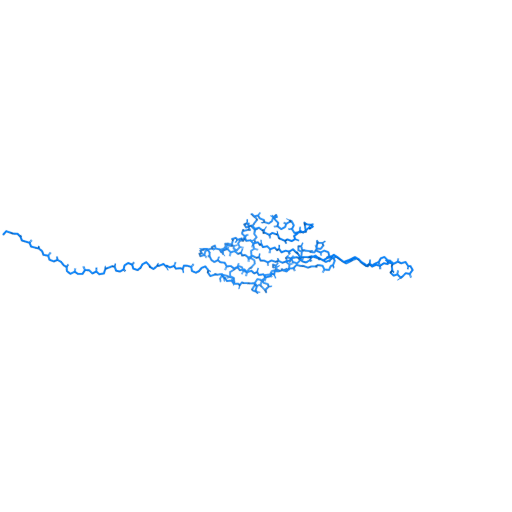1
ATOM 721 C CA . PHE A 1 91 ? 32.969 0.915 -29.452 1.00 93.06 91 PHE A CA 1
ATOM 722 C C . PHE A 1 91 ? 32.763 2.100 -28.486 1.00 93.06 91 PHE A C 1
ATOM 724 O O . PHE A 1 91 ? 33.283 3.193 -28.684 1.00 93.06 91 PHE A O 1
ATOM 731 N N . GLY A 1 92 ? 31.957 1.899 -27.438 1.00 88.94 92 GLY A N 1
ATOM 732 C CA . GLY A 1 92 ? 31.636 2.934 -26.451 1.00 88.94 92 GLY A CA 1
ATOM 733 C C . GLY A 1 92 ? 30.583 3.957 -26.896 1.00 88.94 92 GLY A C 1
ATOM 734 O O . GLY A 1 92 ? 30.088 4.698 -26.047 1.00 88.94 92 GLY A O 1
ATOM 735 N N . GLN A 1 93 ? 30.174 3.964 -28.168 1.00 88.81 93 GLN A N 1
ATOM 736 C CA . GLN A 1 93 ? 29.128 4.849 -28.678 1.00 88.81 93 GLN A CA 1
ATOM 737 C C . GLN A 1 93 ? 27.742 4.199 -28.552 1.00 88.81 93 GLN A C 1
ATOM 739 O O . GLN A 1 93 ? 27.605 3.009 -28.847 1.00 88.81 93 GLN A O 1
ATOM 744 N N . PRO A 1 94 ? 26.707 4.934 -28.103 1.00 89.25 94 PRO A N 1
ATOM 745 C CA . PRO A 1 94 ? 25.346 4.413 -28.052 1.00 89.25 94 PRO A CA 1
ATOM 746 C C . PRO A 1 94 ? 24.796 4.195 -29.467 1.00 89.25 94 PRO A C 1
ATOM 748 O O . PRO A 1 94 ? 24.859 5.089 -30.308 1.00 89.25 94 PRO A O 1
ATOM 751 N N . ILE A 1 95 ? 24.218 3.024 -29.716 1.00 87.94 95 ILE A N 1
ATOM 752 C CA . ILE A 1 95 ? 23.452 2.729 -30.924 1.00 87.94 95 ILE A CA 1
ATOM 753 C C . ILE A 1 95 ? 21.964 2.846 -30.589 1.00 87.94 95 ILE A C 1
ATOM 755 O O . ILE A 1 95 ? 21.429 2.068 -29.799 1.00 87.94 95 ILE A O 1
ATOM 759 N N . GLY A 1 96 ? 21.294 3.812 -31.219 1.00 81.31 96 GLY A N 1
ATOM 760 C CA . GLY A 1 96 ? 19.860 4.053 -31.058 1.00 81.31 96 GLY A CA 1
ATOM 761 C C . GLY A 1 96 ? 19.478 4.780 -29.764 1.00 81.31 96 GLY A C 1
ATOM 762 O O . GLY A 1 96 ? 20.316 5.318 -29.039 1.00 81.31 96 GLY A O 1
ATOM 763 N N . GLY A 1 97 ? 18.172 4.818 -29.496 1.00 76.69 97 GLY A N 1
ATOM 764 C CA . GLY A 1 97 ? 17.600 5.357 -28.264 1.00 76.69 97 GLY A CA 1
ATOM 765 C C . GLY A 1 97 ? 17.421 4.265 -27.213 1.00 76.69 97 GLY A C 1
ATOM 766 O O . GLY A 1 97 ? 17.086 3.128 -27.540 1.00 76.69 97 GLY A O 1
ATOM 767 N N . GLY A 1 98 ? 17.642 4.599 -25.941 1.00 83.56 98 GLY A N 1
ATOM 768 C CA . GLY A 1 98 ? 17.248 3.722 -24.837 1.00 83.56 98 GLY A CA 1
ATOM 769 C C . GLY A 1 98 ? 15.730 3.511 -24.792 1.00 83.56 98 GLY A C 1
ATOM 770 O O . GLY A 1 98 ? 14.967 4.220 -25.448 1.00 83.56 98 GLY A O 1
ATOM 771 N N . VAL A 1 99 ? 15.279 2.560 -23.977 1.00 84.06 99 VAL A N 1
ATOM 772 C CA . VAL A 1 99 ? 13.848 2.307 -23.752 1.00 84.06 99 VAL A CA 1
ATOM 773 C C . VAL A 1 99 ? 13.470 2.803 -22.364 1.00 84.06 99 VAL A C 1
ATOM 775 O O . VAL A 1 99 ? 14.114 2.439 -21.380 1.00 84.06 99 VAL A O 1
ATOM 778 N N . ALA A 1 100 ? 12.419 3.621 -22.283 1.00 87.12 100 ALA A N 1
ATOM 779 C CA . ALA A 1 100 ? 11.834 4.069 -21.025 1.00 87.12 100 ALA A CA 1
ATOM 780 C C . ALA A 1 100 ? 10.347 3.707 -20.987 1.00 87.12 100 ALA A C 1
ATOM 782 O O . ALA A 1 100 ? 9.571 4.177 -21.818 1.00 87.12 100 ALA A O 1
ATOM 783 N N . ILE A 1 101 ? 9.948 2.893 -20.013 1.00 86.44 101 ILE A N 1
ATOM 784 C CA . ILE A 1 101 ? 8.547 2.529 -19.782 1.00 86.44 101 ILE A CA 1
ATOM 785 C C . ILE A 1 101 ? 8.131 3.131 -18.447 1.00 86.44 101 ILE A C 1
ATOM 787 O O . ILE A 1 101 ? 8.800 2.910 -17.438 1.00 86.44 101 ILE A O 1
ATOM 791 N N . LYS A 1 102 ? 7.040 3.901 -18.449 1.00 91.12 102 LYS A N 1
ATOM 792 C CA . LYS A 1 102 ? 6.505 4.583 -17.266 1.00 91.12 102 LYS A CA 1
ATOM 793 C C . LYS A 1 102 ? 4.999 4.395 -17.180 1.00 91.12 102 LYS A C 1
ATOM 795 O O . LYS A 1 102 ? 4.307 4.628 -18.168 1.00 91.12 102 LYS A O 1
ATOM 800 N N . TYR A 1 103 ? 4.506 4.020 -16.008 1.00 90.38 103 TYR A N 1
ATOM 801 C CA . TYR A 1 103 ? 3.083 4.065 -15.673 1.00 90.38 103 TYR A CA 1
ATOM 802 C C . TYR A 1 103 ? 2.897 4.018 -14.155 1.00 90.38 103 TYR A C 1
ATOM 804 O O . TYR A 1 103 ? 3.828 3.704 -13.412 1.00 90.38 103 TYR A O 1
ATOM 812 N N . THR A 1 104 ? 1.688 4.339 -13.711 1.00 93.12 104 THR A N 1
ATOM 813 C CA . THR A 1 104 ? 1.301 4.334 -12.301 1.00 93.12 104 THR A CA 1
ATOM 814 C C . THR A 1 104 ? 0.158 3.351 -12.114 1.00 93.12 104 THR A C 1
ATOM 816 O O . THR A 1 104 ? -0.746 3.290 -12.946 1.00 93.12 104 THR A O 1
ATOM 819 N N . VAL A 1 105 ? 0.221 2.597 -11.026 1.00 93.44 105 VAL A N 1
ATOM 820 C CA . VAL A 1 105 ? -0.856 1.757 -10.516 1.00 93.44 105 VAL A CA 1
ATOM 821 C C . VAL A 1 105 ? -1.341 2.382 -9.223 1.00 93.44 105 VAL A C 1
ATOM 823 O O . VAL A 1 105 ? -0.521 2.684 -8.355 1.00 93.44 105 VAL A O 1
ATOM 826 N N . ASP A 1 106 ? -2.648 2.551 -9.091 1.00 95.19 106 ASP A N 1
ATOM 827 C CA . ASP A 1 106 ? -3.261 3.020 -7.854 1.00 95.19 106 ASP A CA 1
ATOM 828 C C . ASP A 1 106 ? -3.856 1.834 -7.095 1.00 95.19 106 ASP A C 1
ATOM 830 O O . ASP A 1 106 ? -4.413 0.900 -7.683 1.00 95.19 106 ASP A O 1
ATOM 834 N N . LEU A 1 107 ? -3.694 1.874 -5.777 1.00 95.44 107 LEU A N 1
ATOM 835 C CA . LEU A 1 107 ? -4.094 0.836 -4.841 1.00 95.44 107 LEU A CA 1
ATOM 836 C C . LEU A 1 107 ? -4.983 1.449 -3.771 1.00 95.44 107 LEU A C 1
ATOM 838 O O . LEU A 1 107 ? -4.641 2.479 -3.192 1.00 95.44 107 LEU A O 1
ATOM 842 N N . GLU A 1 108 ? -6.088 0.783 -3.471 1.00 97.62 108 GLU A N 1
ATOM 843 C CA . GLU A 1 108 ? -6.954 1.122 -2.350 1.00 97.62 108 GLU A CA 1
ATOM 844 C C . GLU A 1 108 ? -7.286 -0.148 -1.572 1.00 97.62 108 GLU A C 1
ATOM 846 O O . GLU A 1 108 ? -7.914 -1.052 -2.106 1.00 97.62 108 GLU A O 1
ATOM 851 N N . ALA A 1 109 ? -6.868 -0.229 -0.315 1.00 97.56 109 ALA A N 1
ATOM 852 C CA . ALA A 1 109 ? -7.233 -1.309 0.586 1.00 97.56 109 ALA A CA 1
ATOM 853 C C . ALA A 1 109 ? -8.226 -0.794 1.629 1.00 97.56 109 ALA A C 1
ATOM 855 O O . ALA A 1 109 ? -8.003 0.249 2.241 1.00 97.56 109 ALA A O 1
ATOM 856 N N . ILE A 1 110 ? -9.300 -1.545 1.846 1.00 98.12 110 ILE A N 1
ATOM 857 C CA . ILE A 1 110 ? -10.283 -1.300 2.902 1.00 98.12 110 ILE A CA 1
ATOM 858 C C . ILE A 1 110 ? -10.188 -2.463 3.879 1.00 98.12 110 ILE A C 1
ATOM 860 O O . ILE A 1 110 ? -10.179 -3.626 3.469 1.00 98.12 110 ILE A O 1
ATOM 864 N N . GLY A 1 111 ? -10.110 -2.162 5.169 1.00 97.75 111 GLY A N 1
ATOM 865 C CA . GLY A 1 111 ? -10.042 -3.156 6.227 1.00 97.75 111 GLY A CA 1
ATOM 866 C C . GLY A 1 111 ? -10.785 -2.733 7.484 1.00 97.75 111 GLY A C 1
ATOM 867 O O . GLY A 1 111 ? -11.245 -1.603 7.599 1.00 97.75 111 GLY A O 1
ATOM 868 N N . VAL A 1 112 ? -10.898 -3.658 8.432 1.00 97.75 112 VAL A N 1
ATOM 869 C CA . VAL A 1 112 ? -11.463 -3.408 9.762 1.00 97.75 112 VAL A CA 1
ATOM 870 C C . VAL A 1 112 ? -10.376 -3.640 10.799 1.00 97.75 112 VAL A C 1
ATOM 872 O O . VAL A 1 112 ? -9.817 -4.733 10.873 1.00 97.75 112 VAL A O 1
ATOM 875 N N . LEU A 1 113 ? -10.074 -2.608 11.575 1.00 97.19 113 LEU A N 1
ATOM 876 C CA . LEU A 1 113 ? -9.128 -2.612 12.678 1.00 97.19 113 LEU A CA 1
ATOM 877 C C . LEU A 1 113 ? -9.872 -2.869 13.990 1.00 97.19 113 LEU A C 1
ATOM 879 O O . LEU A 1 113 ? -10.788 -2.129 14.343 1.00 97.19 113 LEU A O 1
ATOM 883 N N . ASP A 1 114 ? -9.453 -3.901 14.714 1.00 96.88 114 ASP A N 1
ATOM 884 C CA . ASP A 1 114 ? -9.829 -4.129 16.109 1.00 96.88 114 ASP A CA 1
ATOM 885 C C . ASP A 1 114 ? -8.841 -3.390 17.015 1.00 96.88 114 ASP A C 1
ATOM 887 O O . ASP A 1 114 ? -7.664 -3.756 17.087 1.00 96.88 114 ASP A O 1
ATOM 891 N N . THR A 1 115 ? -9.306 -2.353 17.708 1.00 94.19 115 THR A N 1
ATOM 892 C CA . THR A 1 115 ? -8.455 -1.517 18.562 1.00 94.19 115 THR A CA 1
ATOM 893 C C . THR A 1 115 ? -7.904 -2.290 19.744 1.00 94.19 115 THR A C 1
ATOM 895 O O . THR A 1 115 ? -6.789 -2.023 20.160 1.00 94.19 115 THR A O 1
ATOM 898 N N . HIS A 1 116 ? -8.599 -3.301 20.265 1.00 94.38 116 HIS A N 1
ATOM 899 C CA . HIS A 1 116 ? -8.114 -4.046 21.428 1.00 94.38 116 HIS A CA 1
ATOM 900 C C . HIS A 1 116 ? -6.939 -4.962 21.076 1.00 94.38 116 HIS A C 1
ATOM 902 O O . HIS A 1 116 ? -6.025 -5.139 21.879 1.00 94.38 116 HIS A O 1
ATOM 908 N N . THR A 1 117 ? -6.964 -5.558 19.882 1.00 96.44 117 THR A N 1
ATOM 909 C CA . THR A 1 117 ? -5.936 -6.514 19.436 1.00 96.44 117 THR A CA 1
ATOM 910 C C . THR A 1 117 ? -4.919 -5.904 18.469 1.00 96.44 117 THR A C 1
ATOM 912 O O . THR A 1 117 ? -3.912 -6.538 18.154 1.00 96.44 117 THR A O 1
ATOM 915 N N . CYS A 1 118 ? -5.168 -4.683 17.989 1.00 96.00 118 CYS A N 1
ATOM 916 C CA . CYS A 1 118 ? -4.456 -4.050 16.880 1.00 96.00 118 CYS A CA 1
ATOM 917 C C . CYS A 1 118 ? -4.388 -4.928 15.620 1.00 96.00 118 CYS A C 1
ATOM 919 O O . CYS A 1 118 ? -3.422 -4.854 14.860 1.00 96.00 118 CYS A O 1
ATOM 921 N N . MET A 1 119 ? -5.392 -5.776 15.388 1.00 97.75 119 MET A N 1
ATOM 922 C CA . MET A 1 119 ? -5.460 -6.610 14.191 1.00 97.75 119 MET A CA 1
ATOM 923 C C . MET A 1 119 ? -6.325 -5.933 13.132 1.00 97.75 119 MET A C 1
ATOM 925 O O . MET A 1 119 ? -7.509 -5.681 13.348 1.00 97.75 119 MET A O 1
ATOM 929 N N . LEU A 1 120 ? -5.730 -5.660 11.974 1.00 97.19 120 LEU A N 1
ATOM 930 C CA . LEU A 1 120 ? -6.417 -5.216 10.770 1.00 97.19 120 LEU A CA 1
ATOM 931 C C . LEU A 1 120 ? -6.775 -6.423 9.910 1.00 97.19 120 LEU A C 1
ATOM 933 O O . LEU A 1 120 ? -5.883 -7.086 9.379 1.00 97.19 120 LEU A O 1
ATOM 937 N N . ASN A 1 121 ? -8.067 -6.661 9.712 1.00 98.06 121 ASN A N 1
ATOM 938 C CA . ASN A 1 121 ? -8.552 -7.574 8.687 1.00 98.06 121 ASN A CA 1
ATOM 939 C C . ASN A 1 121 ? -8.764 -6.818 7.374 1.00 98.06 121 ASN A C 1
ATOM 941 O O . ASN A 1 121 ? -9.608 -5.923 7.310 1.00 98.06 121 ASN A O 1
ATOM 945 N N . VAL A 1 122 ? -8.034 -7.176 6.323 1.00 97.88 122 VAL A N 1
ATOM 946 C CA . VAL A 1 122 ? -8.208 -6.570 4.998 1.00 97.88 122 VAL A CA 1
ATOM 947 C C . VAL A 1 122 ? -9.458 -7.162 4.351 1.00 97.88 122 VAL A C 1
ATOM 949 O O . VAL A 1 122 ? -9.553 -8.369 4.151 1.00 97.88 122 VAL A O 1
ATOM 952 N N . ARG A 1 123 ? -10.439 -6.322 4.023 1.00 98.12 123 ARG A N 1
ATOM 953 C CA . ARG A 1 123 ? -11.721 -6.739 3.436 1.00 98.12 123 ARG A CA 1
ATOM 954 C C . ARG A 1 123 ? -11.688 -6.748 1.918 1.00 98.12 123 ARG A C 1
ATOM 956 O O . ARG A 1 123 ? -12.218 -7.668 1.307 1.00 98.12 123 ARG A O 1
ATOM 963 N N . SER A 1 124 ? -11.069 -5.737 1.323 1.00 98.12 124 SER A N 1
ATOM 964 C CA . SER A 1 124 ? -10.987 -5.596 -0.128 1.00 98.12 124 SER A CA 1
ATOM 965 C C . SER A 1 124 ? -9.767 -4.786 -0.530 1.00 98.12 124 SER A C 1
ATOM 967 O O . SER A 1 124 ? -9.381 -3.858 0.180 1.00 98.12 124 SER A O 1
ATOM 969 N N . VAL A 1 125 ? -9.206 -5.087 -1.696 1.00 97.25 125 VAL A N 1
ATOM 970 C CA . VAL A 1 125 ? -8.087 -4.359 -2.296 1.00 97.25 125 VAL A CA 1
ATOM 971 C C . VAL A 1 125 ? -8.439 -3.997 -3.732 1.00 97.25 125 VAL A C 1
ATOM 973 O O . VAL A 1 125 ? -8.419 -4.841 -4.614 1.00 97.25 125 VAL A O 1
ATOM 976 N N . ASN A 1 126 ? -8.754 -2.749 -4.028 1.00 97.00 126 ASN A N 1
ATOM 977 C CA . ASN A 1 126 ? -8.987 -2.282 -5.388 1.00 97.00 126 ASN A CA 1
ATOM 978 C C . ASN A 1 126 ? -7.664 -1.890 -6.052 1.00 97.00 126 ASN A C 1
ATOM 980 O O . ASN A 1 126 ? -6.812 -1.245 -5.443 1.00 97.00 126 ASN A O 1
ATOM 984 N N . ILE A 1 127 ? -7.501 -2.290 -7.313 1.00 95.12 127 ILE A N 1
ATOM 985 C CA . ILE A 1 127 ? -6.313 -2.004 -8.119 1.00 95.12 127 ILE A CA 1
ATOM 986 C C . ILE A 1 127 ? -6.776 -1.369 -9.424 1.00 95.12 127 ILE A C 1
ATOM 988 O O . ILE A 1 127 ? -7.586 -1.959 -10.142 1.00 95.12 127 ILE A O 1
ATOM 992 N N . SER A 1 128 ? -6.246 -0.196 -9.755 1.00 94.38 128 SER A N 1
ATOM 993 C CA . SER A 1 128 ? -6.532 0.484 -11.019 1.00 94.38 128 SER A CA 1
ATOM 994 C C . SER A 1 128 ? -5.256 0.857 -11.760 1.00 94.38 128 SER A C 1
ATOM 996 O O . SER A 1 128 ? -4.242 1.204 -11.162 1.00 94.38 128 SER A O 1
ATOM 998 N N . GLY A 1 129 ? -5.305 0.785 -13.092 1.00 88.50 129 GLY A N 1
ATOM 999 C CA . GLY A 1 129 ? -4.163 1.129 -13.945 1.00 88.50 129 GLY A CA 1
ATOM 1000 C C . GLY A 1 129 ? -3.075 0.050 -14.042 1.00 88.50 129 GLY A C 1
ATOM 1001 O O . GLY A 1 129 ? -2.039 0.297 -14.659 1.00 88.50 129 GLY A O 1
ATOM 1002 N N . ASP A 1 130 ? -3.296 -1.155 -13.499 1.00 87.69 130 ASP A N 1
ATOM 1003 C CA . ASP A 1 130 ? -2.310 -2.246 -13.528 1.00 87.69 130 ASP A CA 1
ATOM 1004 C C . ASP A 1 130 ? -2.252 -2.980 -14.877 1.00 87.69 130 ASP A C 1
ATOM 1006 O O . ASP A 1 130 ? -2.679 -4.123 -15.032 1.00 87.69 130 ASP A O 1
ATOM 1010 N N . LYS A 1 131 ? -1.699 -2.304 -15.885 1.00 83.38 131 LYS A N 1
ATOM 1011 C CA . LYS A 1 131 ? -1.591 -2.825 -17.255 1.00 83.38 131 LYS A CA 1
ATOM 1012 C C . LYS A 1 131 ? -0.726 -4.090 -17.371 1.00 83.38 131 LYS A C 1
ATOM 1014 O O . LYS A 1 131 ? -0.889 -4.842 -18.329 1.00 83.38 131 LYS A O 1
ATOM 1019 N N . TYR A 1 132 ? 0.198 -4.317 -16.438 1.00 78.50 132 TYR A N 1
ATOM 1020 C CA . TYR A 1 132 ? 1.190 -5.395 -16.529 1.00 78.50 132 TYR A CA 1
ATOM 1021 C C . TYR A 1 132 ? 1.173 -6.343 -15.322 1.00 78.50 132 TYR A C 1
ATOM 1023 O O . TYR A 1 132 ? 2.108 -7.122 -15.154 1.00 78.50 132 TYR A O 1
ATOM 1031 N N . ASN A 1 133 ? 0.102 -6.325 -14.523 1.00 82.25 133 ASN A N 1
ATOM 1032 C CA . ASN A 1 133 ? -0.099 -7.195 -13.359 1.00 82.25 133 ASN A CA 1
ATOM 1033 C C . ASN A 1 133 ? 0.999 -7.088 -12.283 1.00 82.25 133 ASN A C 1
ATOM 1035 O O . ASN A 1 133 ? 1.319 -8.082 -11.629 1.00 82.25 133 ASN A O 1
ATOM 1039 N N . LEU A 1 134 ? 1.592 -5.910 -12.086 1.00 76.06 134 LEU A N 1
ATOM 1040 C CA . LEU A 1 134 ? 2.640 -5.722 -11.078 1.00 76.06 134 LEU A CA 1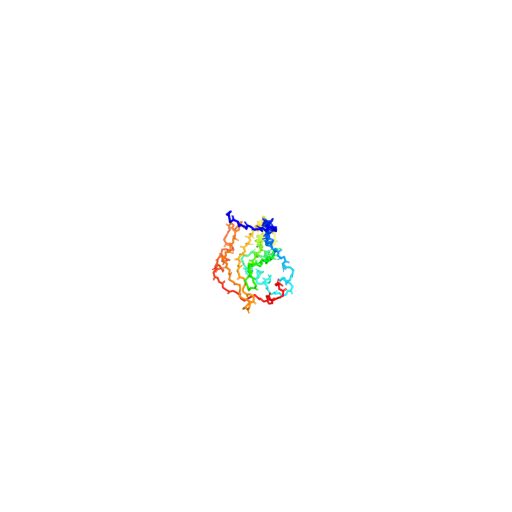
ATOM 1041 C C . LEU A 1 134 ? 2.118 -5.788 -9.653 1.00 76.06 134 LEU A C 1
ATOM 1043 O O . LEU A 1 134 ? 2.833 -6.220 -8.748 1.00 76.06 134 LEU A O 1
ATOM 1047 N N . ALA A 1 135 ? 0.894 -5.313 -9.456 1.00 83.81 135 ALA A N 1
ATOM 1048 C CA . ALA A 1 135 ? 0.300 -5.185 -8.142 1.00 83.81 135 ALA A CA 1
ATOM 1049 C C . ALA A 1 135 ? -0.711 -6.296 -7.861 1.00 83.81 135 ALA A C 1
ATOM 1051 O O . ALA A 1 135 ? -1.333 -6.295 -6.805 1.00 83.81 135 ALA A O 1
ATOM 1052 N N . ARG A 1 136 ? -0.850 -7.277 -8.764 1.00 84.50 136 ARG A N 1
ATOM 1053 C CA . ARG A 1 136 ? -1.800 -8.386 -8.623 1.00 84.50 136 ARG A CA 1
ATOM 1054 C C . ARG A 1 136 ? -1.658 -9.127 -7.293 1.00 84.50 136 ARG A C 1
ATOM 1056 O O . ARG A 1 136 ? -2.667 -9.520 -6.723 1.00 84.50 136 ARG A O 1
ATOM 1063 N N . ASP A 1 137 ? -0.443 -9.249 -6.763 1.00 86.81 137 ASP A N 1
ATOM 1064 C CA . ASP A 1 137 ? -0.213 -9.891 -5.465 1.00 86.81 137 ASP A CA 1
ATOM 1065 C C . ASP A 1 137 ? -0.840 -9.130 -4.289 1.00 86.81 137 ASP A C 1
ATOM 1067 O O . ASP A 1 137 ? -1.133 -9.749 -3.272 1.00 86.81 137 ASP A O 1
ATOM 1071 N N . ALA A 1 138 ? -1.123 -7.830 -4.426 1.00 89.44 138 ALA A N 1
ATOM 1072 C CA . ALA A 1 138 ? -1.846 -7.070 -3.408 1.00 89.44 138 ALA A CA 1
ATOM 1073 C C . ALA A 1 138 ? -3.271 -7.610 -3.198 1.00 89.44 138 ALA A C 1
ATOM 1075 O O . ALA A 1 138 ? -3.790 -7.540 -2.089 1.00 89.44 138 ALA A O 1
ATOM 1076 N N . LYS A 1 139 ? -3.887 -8.230 -4.220 1.00 92.88 139 LYS A N 1
ATOM 1077 C CA . LYS A 1 139 ? -5.171 -8.935 -4.057 1.00 92.88 139 LYS A CA 1
ATOM 1078 C C . LYS A 1 139 ? -5.082 -10.113 -3.094 1.00 92.88 139 LYS A C 1
ATOM 1080 O O . LYS A 1 139 ? -6.076 -10.438 -2.459 1.00 92.88 139 LYS A O 1
ATOM 1085 N N . ASN A 1 140 ? -3.909 -10.727 -2.946 1.00 92.94 140 ASN A N 1
ATOM 1086 C CA . ASN A 1 140 ? -3.732 -11.844 -2.022 1.00 92.94 140 ASN A CA 1
ATOM 1087 C C . ASN A 1 140 ? -3.781 -11.399 -0.555 1.00 92.94 140 ASN A C 1
ATOM 1089 O O . ASN A 1 140 ? -3.776 -12.261 0.318 1.00 92.94 140 ASN A O 1
ATOM 1093 N N . GLU A 1 141 ? -3.799 -10.095 -0.267 1.00 93.94 141 GLU A N 1
ATOM 1094 C CA . GLU A 1 141 ? -3.977 -9.580 1.091 1.00 93.94 141 GLU A CA 1
ATOM 1095 C C . GLU A 1 141 ? -5.447 -9.581 1.530 1.00 93.94 141 GLU A C 1
ATOM 1097 O O . GLU A 1 141 ? -5.717 -9.544 2.726 1.00 93.94 141 GLU A O 1
ATOM 1102 N N . GLU A 1 142 ? -6.405 -9.688 0.603 1.00 97.12 142 GLU A N 1
ATOM 1103 C CA . GLU A 1 142 ? -7.828 -9.795 0.941 1.00 97.12 142 GLU A CA 1
ATOM 1104 C C . GLU A 1 142 ? -8.090 -11.002 1.860 1.00 97.12 142 GLU A C 1
ATOM 1106 O O . GLU A 1 142 ? -7.653 -12.126 1.612 1.00 97.12 142 GLU A O 1
ATOM 1111 N N . GLY A 1 143 ? -8.801 -10.758 2.960 1.00 96.88 143 GLY A N 1
ATOM 1112 C CA . GLY A 1 143 ? -9.111 -11.741 3.994 1.00 96.88 143 GLY A CA 1
ATOM 1113 C C . GLY A 1 143 ? -8.003 -11.971 5.026 1.00 96.88 143 GLY A C 1
ATOM 1114 O O . GLY A 1 143 ? -8.269 -12.617 6.044 1.00 96.88 143 GLY A O 1
ATOM 1115 N N . LYS A 1 144 ? -6.788 -11.442 4.825 1.00 97.06 144 LYS A N 1
ATOM 1116 C CA . LYS A 1 144 ? -5.683 -11.604 5.780 1.00 97.06 144 LYS A CA 1
ATOM 1117 C C . LYS A 1 144 ? -5.797 -10.656 6.968 1.00 97.06 144 LYS A C 1
ATOM 1119 O O . LYS A 1 144 ? -6.422 -9.597 6.907 1.00 97.06 144 LYS A O 1
ATOM 1124 N N . ASN A 1 145 ? -5.153 -11.066 8.059 1.00 96.81 145 ASN A N 1
ATOM 1125 C CA . ASN A 1 145 ? -5.015 -10.280 9.275 1.00 96.81 145 ASN A CA 1
ATOM 1126 C C . ASN A 1 145 ? -3.575 -9.793 9.420 1.00 96.81 145 ASN A C 1
ATOM 1128 O O . ASN A 1 145 ? -2.640 -10.593 9.359 1.00 96.81 145 ASN A O 1
ATOM 1132 N N . HIS A 1 146 ? -3.414 -8.502 9.680 1.00 94.94 146 HIS A N 1
ATOM 1133 C CA . HIS A 1 146 ? -2.121 -7.869 9.904 1.00 94.94 146 HIS A CA 1
ATOM 1134 C C . HIS A 1 146 ? -2.126 -7.165 11.247 1.00 94.94 146 HIS A C 1
ATOM 1136 O O . HIS A 1 146 ? -3.088 -6.485 11.592 1.00 94.94 146 HIS A O 1
ATOM 1142 N N . HIS A 1 147 ? -1.039 -7.304 11.997 1.00 95.44 147 HIS A N 1
ATOM 1143 C CA . HIS A 1 147 ? -0.843 -6.469 13.168 1.00 95.44 147 HIS A CA 1
ATOM 1144 C C . HIS A 1 147 ? -0.512 -5.040 12.719 1.00 95.44 147 HIS A C 1
ATOM 1146 O O . HIS A 1 147 ? 0.433 -4.838 11.952 1.00 95.44 147 HIS A O 1
ATOM 1152 N N . TRP A 1 148 ? -1.295 -4.063 13.178 1.00 92.94 148 TRP A N 1
ATOM 1153 C CA . TRP A 1 148 ? -1.088 -2.648 12.891 1.00 92.94 148 TRP A CA 1
ATOM 1154 C C . TRP A 1 148 ? -0.275 -2.006 14.020 1.00 92.94 148 TRP A C 1
ATOM 1156 O O . TRP A 1 148 ? -0.759 -1.814 15.134 1.00 92.94 148 TRP A O 1
ATOM 1166 N N . GLU A 1 149 ? 0.971 -1.651 13.715 1.00 93.56 149 GLU A N 1
ATOM 1167 C CA . GLU A 1 149 ? 1.904 -1.024 14.658 1.00 93.56 149 GLU A CA 1
ATOM 1168 C C . GLU A 1 149 ? 1.334 0.279 15.229 1.00 93.56 149 GLU A C 1
ATOM 1170 O O . GLU A 1 149 ? 0.868 1.131 14.481 1.00 93.56 149 GLU A O 1
ATOM 1175 N N . ASN A 1 150 ? 1.396 0.457 16.551 1.00 91.31 150 ASN A N 1
ATOM 1176 C CA . ASN A 1 150 ? 0.943 1.676 17.232 1.00 91.31 150 ASN A CA 1
ATOM 1177 C C . ASN A 1 150 ? -0.538 2.033 16.990 1.00 91.31 150 ASN A C 1
ATOM 1179 O O . ASN A 1 150 ? -0.901 3.207 17.032 1.00 91.31 150 ASN A O 1
ATOM 1183 N N . CYS A 1 151 ? -1.409 1.032 16.784 1.00 90.94 151 CYS A N 1
ATOM 1184 C CA . CYS A 1 151 ? -2.808 1.257 16.400 1.00 90.94 151 CYS A CA 1
ATOM 1185 C C . CYS A 1 151 ? -3.588 2.193 17.343 1.00 90.94 151 CYS A C 1
ATOM 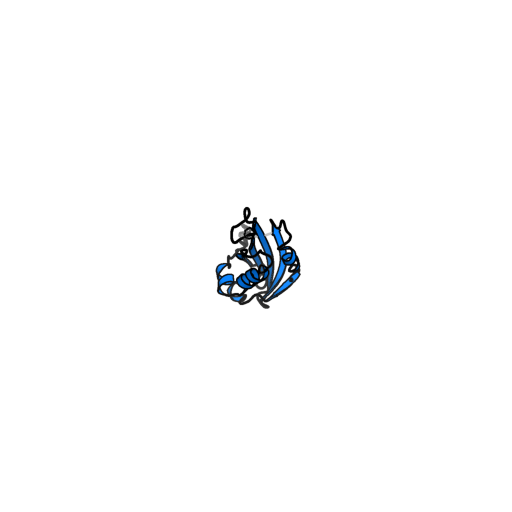1187 O O . CYS A 1 151 ? -4.414 2.979 16.883 1.00 90.94 151 CYS A O 1
ATOM 1189 N N . GLN A 1 152 ? -3.279 2.160 18.644 1.00 89.31 152 GLN A N 1
ATOM 1190 C CA . GLN A 1 152 ? -3.926 2.993 19.664 1.00 89.31 152 GLN A CA 1
ATOM 1191 C C . GLN A 1 152 ? -3.709 4.494 19.452 1.00 89.31 152 GLN A C 1
ATOM 1193 O O . GLN A 1 152 ? -4.525 5.297 19.886 1.00 89.31 152 GLN A O 1
ATOM 1198 N N . ASN A 1 153 ? -2.634 4.888 18.766 1.00 88.88 153 ASN A N 1
ATOM 1199 C CA . ASN A 1 153 ? -2.327 6.298 18.522 1.00 88.88 153 ASN A CA 1
ATOM 1200 C C . ASN A 1 153 ? -3.202 6.909 17.417 1.00 88.88 153 ASN A C 1
ATOM 1202 O O . ASN A 1 153 ? -3.195 8.128 17.225 1.00 88.88 153 ASN A O 1
ATOM 1206 N N . PHE A 1 154 ? -3.914 6.073 16.656 1.00 84.94 154 PHE A N 1
ATOM 1207 C CA . PHE A 1 154 ? -4.682 6.495 15.486 1.00 84.94 154 PHE A CA 1
ATOM 1208 C C . PHE A 1 154 ? -6.175 6.643 15.764 1.00 84.94 154 PHE A C 1
ATOM 1210 O O . PHE A 1 154 ? -6.856 7.305 14.977 1.00 84.94 154 PHE A O 1
ATOM 1217 N N . ILE A 1 155 ? -6.663 6.090 16.876 1.00 83.12 155 ILE A N 1
ATOM 1218 C CA . ILE A 1 155 ? -8.062 6.164 17.320 1.00 83.12 155 ILE A CA 1
ATOM 1219 C C . ILE A 1 155 ? -8.350 7.550 17.893 1.00 83.12 155 ILE A C 1
ATOM 1221 O O . ILE A 1 155 ? -7.499 8.079 18.638 1.00 83.12 155 ILE A O 1
#

pLDDT: mean 84.9, std 16.86, range [37.28, 98.12]

Radius of gyration: 27.1 Å; chains: 1; bounding box: 110×32×69 Å